Protein AF-A0AB74F5Y9-F1 (afdb_monomer_lite)

Secondary structure (DSSP, 8-state):
--HHHHHHHHHHHHHHHHHHHHHHHHHHHHHHHHHHHHHHHS--PPPPHHHH-TTTTHHHHHHHHHHHHHHHHHHHHHHHHHHHHHHHHHHHHHHT----

Radius of gyration: 28.65 Å; chains: 1; bounding box: 79×20×78 Å

pLDDT: mean 89.71, std 10.68, range [43.19, 97.19]

Sequence (100 aa):
MEICDLMESHRRIERQQAKQRINQDFIMAEVNARYLAMAMDGKGEIPKVWEYYPELYADEKTQYETRMAADAMEDYKARRLDYVREFNRRRKKQKGGEPE

Foldseek 3Di:
DVVVVVVVVVVVVVVVVVVVVVLVVVVVVVLVVQVVVCVVVVDDDRDDPCVSVVPVCVVVVVVVVVVVVVVVVVVVVVVVVVVVVVVVVVVVVVVVPDDD

Organism: NCBI:txid53442

Structure (mmCIF, N/CA/C/O backbone):
data_AF-A0AB74F5Y9-F1
#
_entry.id   AF-A0AB74F5Y9-F1
#
loop_
_atom_site.group_PDB
_atom_site.id
_atom_site.type_symbol
_atom_site.label_atom_id
_atom_site.label_alt_id
_atom_site.label_comp_id
_atom_site.label_asym_id
_atom_site.label_entity_id
_atom_site.label_seq_id
_atom_site.pdbx_PDB_ins_code
_atom_site.Cartn_x
_atom_site.Cartn_y
_atom_site.Cartn_z
_atom_site.occupancy
_atom_site.B_iso_or_equiv
_atom_site.auth_seq_id
_atom_site.auth_comp_id
_atom_site.auth_asym_id
_atom_site.auth_atom_id
_atom_site.pdbx_PDB_model_num
ATOM 1 N N . MET A 1 1 ? -36.750 -10.690 28.359 1.00 65.12 1 MET A N 1
ATOM 2 C CA . MET A 1 1 ? -35.433 -11.247 27.989 1.00 65.12 1 MET A CA 1
ATOM 3 C C . MET A 1 1 ? -35.019 -10.571 26.682 1.00 65.12 1 MET A C 1
ATOM 5 O O . MET A 1 1 ? -35.032 -11.195 25.646 1.00 65.12 1 MET A O 1
ATOM 9 N N . GLU A 1 2 ? -34.812 -9.251 26.723 1.00 80.00 2 GLU A N 1
ATOM 10 C CA . GLU A 1 2 ? -34.543 -8.401 25.536 1.00 80.00 2 GLU A CA 1
ATOM 11 C C . GLU A 1 2 ? -33.556 -7.291 25.914 1.00 80.00 2 GLU A C 1
ATOM 13 O O . GLU A 1 2 ? -32.610 -7.006 25.191 1.00 80.00 2 GLU A O 1
ATOM 18 N N . ILE A 1 3 ? -33.725 -6.714 27.111 1.00 82.88 3 ILE A N 1
ATOM 19 C CA . ILE A 1 3 ? -32.797 -5.721 27.668 1.00 82.88 3 ILE A CA 1
ATOM 20 C C . ILE A 1 3 ? -31.395 -6.321 27.860 1.00 82.88 3 ILE A C 1
ATOM 22 O O . ILE A 1 3 ? -30.410 -5.686 27.497 1.00 82.88 3 ILE A O 1
ATOM 26 N N . CYS A 1 4 ? -31.293 -7.551 28.381 1.00 86.06 4 CYS A N 1
ATOM 27 C CA . CYS A 1 4 ? -30.007 -8.239 28.533 1.00 86.06 4 CYS A CA 1
ATOM 28 C C . CYS A 1 4 ? -29.326 -8.471 27.174 1.00 86.06 4 CYS A C 1
ATOM 30 O O . CYS A 1 4 ? -28.157 -8.125 27.025 1.00 86.06 4 CYS A O 1
ATOM 32 N N . ASP A 1 5 ? -30.067 -8.944 26.171 1.00 87.94 5 ASP A N 1
ATOM 33 C CA . ASP A 1 5 ? -29.546 -9.211 24.823 1.00 87.94 5 ASP A CA 1
ATOM 34 C C . ASP A 1 5 ? -29.089 -7.923 24.121 1.00 87.94 5 ASP A C 1
ATOM 36 O O . ASP A 1 5 ? -28.037 -7.891 23.473 1.00 87.94 5 ASP A O 1
ATOM 40 N N . LEU A 1 6 ? -29.836 -6.826 24.299 1.00 91.44 6 LEU A N 1
ATOM 41 C CA . LEU A 1 6 ? -29.463 -5.503 23.801 1.00 91.44 6 LEU A CA 1
ATOM 42 C C . LEU A 1 6 ? -28.183 -4.989 24.478 1.00 91.44 6 LEU A C 1
ATOM 44 O O . LEU A 1 6 ? -27.278 -4.506 23.794 1.00 91.44 6 LEU A O 1
ATOM 48 N N . MET A 1 7 ? -28.072 -5.132 25.803 1.00 90.69 7 MET A N 1
ATOM 49 C CA . MET A 1 7 ? -26.873 -4.750 26.560 1.00 90.69 7 MET A CA 1
ATOM 50 C C . MET A 1 7 ? -25.644 -5.566 26.142 1.00 90.69 7 MET A C 1
ATOM 52 O O . MET A 1 7 ? -24.548 -5.017 26.014 1.00 90.69 7 MET A O 1
ATOM 56 N N . GLU A 1 8 ? -25.802 -6.866 25.898 1.00 92.06 8 GLU A N 1
ATOM 57 C CA . GLU A 1 8 ? -24.720 -7.714 25.397 1.00 92.06 8 GLU A CA 1
ATOM 58 C C . GLU A 1 8 ? -24.301 -7.333 23.978 1.00 92.06 8 GLU A C 1
ATOM 60 O O . GLU A 1 8 ? -23.105 -7.263 23.687 1.00 92.06 8 GLU A O 1
ATOM 65 N N . SER A 1 9 ? -25.263 -7.030 23.103 1.00 91.31 9 SER A N 1
ATOM 66 C CA . SER A 1 9 ? -24.988 -6.539 21.753 1.00 91.31 9 SER A CA 1
ATOM 67 C C . SER A 1 9 ? -24.204 -5.225 21.773 1.00 91.31 9 SER A C 1
ATOM 69 O O . SER A 1 9 ? -23.171 -5.115 21.110 1.00 91.31 9 SER A O 1
ATOM 71 N N . HIS A 1 10 ? -24.616 -4.269 22.611 1.00 93.31 10 HIS A N 1
ATOM 72 C CA . HIS A 1 10 ? -23.911 -3.001 22.791 1.00 93.31 10 HIS A CA 1
ATOM 73 C C . HIS A 1 10 ? -22.463 -3.214 23.247 1.00 93.31 10 HIS A C 1
ATOM 75 O O . HIS A 1 10 ? -21.533 -2.697 22.630 1.00 93.31 10 HIS A O 1
ATOM 81 N N . ARG A 1 11 ? -22.249 -4.066 24.259 1.00 93.50 11 ARG A N 1
ATOM 82 C CA . ARG A 1 11 ? -20.901 -4.416 24.738 1.00 93.50 11 ARG A CA 1
ATOM 83 C C . ARG A 1 11 ? -20.034 -5.043 23.645 1.00 93.50 11 ARG A C 1
ATOM 85 O O . ARG A 1 11 ? -18.831 -4.782 23.599 1.00 93.50 11 ARG A O 1
ATOM 92 N N . ARG A 1 12 ? -20.609 -5.871 22.761 1.00 93.94 12 ARG A N 1
ATOM 93 C CA . ARG A 1 12 ? -19.879 -6.442 21.613 1.00 93.94 12 ARG A CA 1
ATOM 94 C C . ARG A 1 12 ? -19.432 -5.352 20.641 1.00 93.94 12 ARG A C 1
ATOM 96 O O . ARG A 1 12 ? -18.272 -5.368 20.230 1.00 93.94 12 ARG A O 1
ATOM 103 N N . ILE A 1 13 ? -20.316 -4.408 20.320 1.00 95.62 13 ILE A N 1
ATOM 104 C CA . ILE A 1 13 ? -20.025 -3.285 19.418 1.00 95.62 13 ILE A CA 1
ATOM 105 C C . ILE A 1 13 ? -18.940 -2.385 20.014 1.00 95.62 13 ILE A C 1
ATOM 107 O O . ILE A 1 13 ? -17.931 -2.141 19.357 1.00 95.62 13 ILE A O 1
ATOM 111 N N . GLU A 1 14 ? 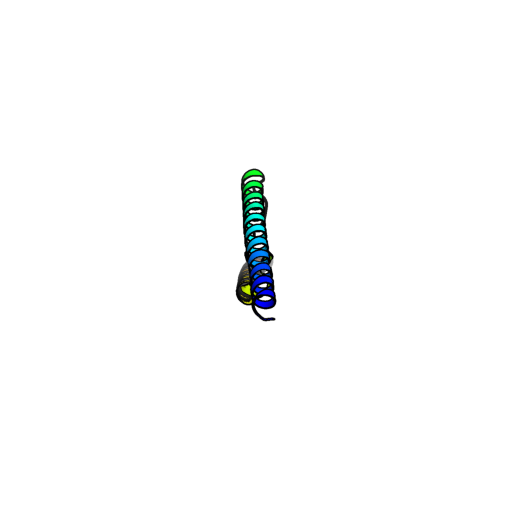-19.078 -1.957 21.271 1.00 96.38 14 GLU A N 1
ATOM 112 C CA . GLU A 1 14 ? -18.077 -1.116 21.942 1.00 96.38 14 GLU A CA 1
ATOM 113 C C . GLU A 1 14 ? -16.703 -1.786 21.981 1.00 96.38 14 GLU A C 1
ATOM 115 O O . GLU A 1 14 ? -15.677 -1.156 21.710 1.00 96.38 14 GLU A O 1
ATOM 120 N N . ARG A 1 15 ? -16.669 -3.094 22.264 1.00 96.50 15 ARG A N 1
ATOM 121 C CA . ARG A 1 15 ? -15.423 -3.860 22.264 1.00 96.50 15 ARG A CA 1
ATOM 122 C C . ARG A 1 15 ? -14.810 -3.950 20.870 1.00 96.50 15 ARG A C 1
ATOM 124 O O . ARG A 1 15 ? -13.587 -3.873 20.753 1.00 96.50 15 ARG A O 1
ATOM 131 N N . GLN A 1 16 ? -15.616 -4.121 19.823 1.00 96.06 16 GLN A N 1
ATOM 132 C CA . GLN A 1 16 ? -15.118 -4.096 18.446 1.00 96.06 16 GLN A CA 1
ATOM 133 C C . GLN A 1 16 ? -14.573 -2.717 18.066 1.00 96.06 16 GLN A C 1
ATOM 135 O O . GLN A 1 16 ? -13.469 -2.642 17.536 1.00 96.06 16 GLN A O 1
ATOM 140 N N . GLN A 1 17 ? -15.271 -1.635 18.412 1.00 96.88 17 GLN A N 1
ATOM 141 C CA . GLN A 1 17 ? -14.806 -0.268 18.164 1.00 96.88 17 GLN A CA 1
ATOM 142 C C . GLN A 1 17 ? -13.500 0.041 18.905 1.00 96.88 17 GLN A C 1
ATOM 144 O O . GLN A 1 17 ? -12.588 0.639 18.341 1.00 96.88 17 GLN A O 1
ATOM 149 N N . ALA A 1 18 ? -13.369 -0.398 20.162 1.00 96.62 18 ALA A N 1
ATOM 150 C CA . ALA A 1 18 ? -12.127 -0.255 20.915 1.00 96.62 18 ALA A CA 1
ATOM 151 C C . ALA A 1 18 ? -10.960 -0.985 20.232 1.00 96.62 18 ALA A C 1
ATOM 153 O O . ALA A 1 18 ? -9.890 -0.404 20.077 1.00 96.62 18 ALA A O 1
ATOM 154 N N . LYS A 1 19 ? -11.176 -2.221 19.763 1.00 96.88 19 LYS A N 1
ATOM 155 C CA . LYS A 1 19 ? -10.164 -2.971 19.003 1.00 96.88 19 LYS A CA 1
ATOM 156 C C . LYS A 1 19 ? -9.786 -2.276 17.696 1.00 96.88 19 LYS A C 1
ATOM 158 O O . LYS A 1 19 ? -8.606 -2.215 17.377 1.00 96.88 19 LYS A O 1
ATOM 163 N N . GLN A 1 20 ? -10.766 -1.752 16.958 1.00 94.75 20 GLN A N 1
ATOM 164 C CA . GLN A 1 20 ? -10.517 -1.026 15.711 1.00 94.75 20 GLN A CA 1
ATOM 165 C C . GLN A 1 20 ? -9.642 0.207 15.949 1.00 94.75 20 GLN A C 1
ATOM 167 O O . GLN A 1 20 ? -8.651 0.368 15.246 1.00 94.75 20 GLN A O 1
ATOM 172 N N . ARG A 1 21 ? -9.945 1.010 16.978 1.00 96.25 21 ARG A N 1
ATOM 173 C CA . ARG A 1 21 ? -9.12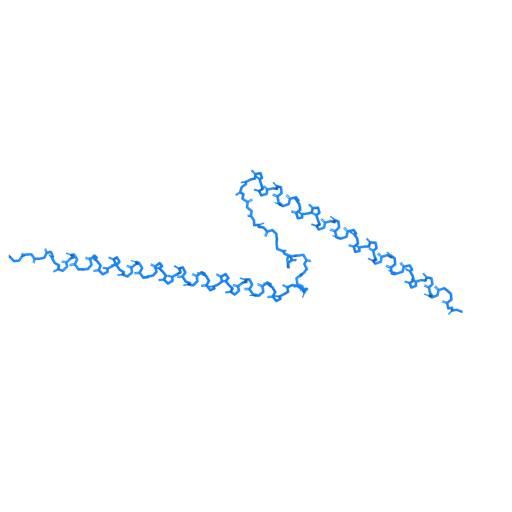2 2.171 17.357 1.00 96.25 21 ARG A CA 1
ATOM 174 C C . ARG A 1 21 ? -7.688 1.771 17.700 1.00 96.25 21 ARG A C 1
ATOM 176 O O . ARG A 1 21 ? -6.759 2.305 17.116 1.00 96.25 21 ARG A O 1
ATOM 183 N N . ILE A 1 22 ? -7.516 0.770 18.567 1.00 97.19 22 ILE A N 1
ATOM 184 C CA . ILE A 1 22 ? -6.183 0.282 18.960 1.00 97.19 22 ILE A CA 1
ATOM 185 C C . ILE A 1 22 ? -5.388 -0.199 17.740 1.00 97.19 22 ILE A C 1
ATOM 187 O O . ILE A 1 22 ? -4.207 0.109 17.619 1.00 97.19 22 ILE A O 1
ATOM 191 N N . ASN A 1 23 ? -6.027 -0.926 16.820 1.00 94.94 23 ASN A N 1
ATOM 192 C CA . ASN A 1 23 ? -5.370 -1.377 15.596 1.00 94.94 23 ASN A CA 1
ATOM 193 C C . ASN A 1 23 ? -4.975 -0.206 14.690 1.00 94.94 23 ASN A C 1
ATOM 195 O O . ASN A 1 23 ? -3.880 -0.217 14.136 1.00 94.94 23 ASN A O 1
ATOM 199 N N . GLN A 1 24 ? -5.839 0.801 14.541 1.00 93.38 24 GLN A N 1
ATOM 200 C CA . GLN A 1 24 ? -5.534 1.997 13.753 1.00 93.38 24 GLN A CA 1
ATOM 201 C C . GLN A 1 24 ? -4.348 2.767 14.342 1.00 93.38 24 GLN A C 1
ATOM 203 O O . GLN A 1 24 ? -3.423 3.106 13.604 1.00 93.38 24 GLN A O 1
ATOM 208 N N . ASP A 1 25 ? -4.337 2.975 15.660 1.00 96.69 25 ASP A N 1
ATOM 209 C CA . ASP A 1 25 ? -3.244 3.650 16.363 1.00 96.69 25 ASP A CA 1
ATOM 210 C C . ASP A 1 25 ? -1.928 2.872 16.228 1.00 96.69 25 ASP A C 1
ATOM 212 O O . ASP A 1 25 ? -0.875 3.459 15.974 1.00 96.69 25 ASP A O 1
ATOM 216 N N . PHE A 1 26 ? -1.992 1.542 16.338 1.00 96.56 26 PHE A N 1
ATOM 217 C CA . PHE A 1 26 ? -0.839 0.665 16.159 1.00 96.56 26 PHE A CA 1
ATOM 218 C C . PHE A 1 26 ? -0.263 0.762 14.741 1.00 96.56 26 PHE A C 1
ATOM 220 O O . PHE A 1 26 ? 0.934 0.998 14.584 1.00 96.56 26 PHE A O 1
ATOM 227 N N . ILE A 1 27 ? -1.111 0.646 13.713 1.00 95.44 27 ILE A N 1
ATOM 228 C CA . ILE A 1 27 ? -0.691 0.751 12.308 1.00 95.44 27 ILE A CA 1
ATOM 229 C C . ILE A 1 27 ? -0.082 2.129 12.038 1.00 95.44 27 ILE A C 1
ATOM 231 O O . ILE A 1 27 ? 0.965 2.230 11.405 1.00 95.44 27 ILE A O 1
ATOM 235 N N . MET A 1 28 ? -0.692 3.200 12.552 1.00 95.19 28 MET A N 1
ATOM 236 C CA . MET A 1 28 ? -0.154 4.553 12.408 1.00 95.19 28 MET A CA 1
ATOM 237 C C . MET A 1 28 ? 1.236 4.681 13.049 1.00 95.19 28 MET A C 1
ATOM 239 O O . MET A 1 28 ? 2.143 5.250 12.438 1.00 95.19 28 MET A O 1
ATOM 243 N N . ALA A 1 29 ? 1.429 4.144 14.257 1.00 96.31 29 ALA A N 1
ATOM 244 C CA . ALA A 1 29 ? 2.727 4.146 14.926 1.00 96.31 29 ALA A CA 1
ATOM 245 C C . ALA A 1 29 ? 3.784 3.362 14.130 1.00 96.31 29 ALA A C 1
ATOM 247 O O . ALA A 1 29 ? 4.906 3.841 13.966 1.00 96.31 29 ALA A O 1
ATOM 248 N N . GLU A 1 30 ? 3.421 2.199 13.589 1.00 94.75 30 GLU A N 1
ATOM 249 C CA . GLU A 1 30 ? 4.309 1.365 12.778 1.00 94.75 30 GLU A CA 1
ATOM 250 C C . GLU A 1 30 ? 4.728 2.063 11.476 1.00 94.75 30 GLU A C 1
ATOM 252 O O . GLU A 1 30 ? 5.918 2.142 11.162 1.00 94.75 30 GLU A O 1
ATOM 257 N N . VAL A 1 31 ? 3.766 2.629 10.741 1.00 94.50 31 VAL A N 1
ATOM 258 C CA . VAL A 1 31 ? 4.021 3.365 9.496 1.00 94.50 31 VAL A CA 1
ATOM 259 C C . VAL A 1 31 ? 4.934 4.561 9.761 1.00 94.50 31 VAL A C 1
ATOM 261 O O . VAL A 1 31 ? 5.914 4.755 9.041 1.00 94.50 31 VAL A O 1
ATOM 264 N N . ASN A 1 32 ? 4.679 5.322 10.829 1.00 93.06 32 ASN A N 1
ATOM 265 C CA . ASN A 1 32 ? 5.542 6.433 11.224 1.00 93.06 32 ASN A CA 1
ATOM 266 C C . ASN A 1 32 ? 6.956 5.964 11.583 1.00 93.06 32 ASN A C 1
ATOM 268 O O . ASN A 1 32 ? 7.930 6.581 11.153 1.00 93.06 32 ASN A O 1
ATOM 272 N N . ALA A 1 33 ? 7.091 4.857 12.319 1.00 92.69 33 ALA A N 1
ATOM 273 C CA . ALA A 1 33 ? 8.396 4.292 12.648 1.00 92.69 33 ALA A CA 1
ATOM 274 C C . ALA A 1 33 ? 9.174 3.877 11.387 1.00 92.69 33 ALA A C 1
ATOM 276 O O . ALA A 1 33 ? 10.362 4.178 11.281 1.00 92.69 33 ALA A O 1
ATOM 277 N N . ARG A 1 34 ? 8.509 3.260 10.398 1.00 93.00 34 ARG A N 1
ATOM 278 C CA . ARG A 1 34 ? 9.130 2.892 9.112 1.00 93.00 34 ARG A CA 1
ATOM 279 C C . ARG A 1 34 ? 9.567 4.121 8.314 1.00 93.00 34 ARG A C 1
ATOM 281 O O . ARG A 1 34 ? 10.667 4.118 7.765 1.00 93.00 34 ARG A O 1
ATOM 288 N N . TYR A 1 35 ? 8.760 5.184 8.287 1.00 91.00 35 TYR A N 1
ATOM 289 C CA . TYR A 1 35 ? 9.155 6.448 7.654 1.00 91.00 35 TYR A CA 1
ATOM 290 C C . TYR A 1 35 ? 10.361 7.094 8.338 1.00 91.00 35 TYR A C 1
ATOM 292 O O . TYR A 1 35 ? 11.279 7.545 7.655 1.00 91.00 35 TYR A O 1
ATOM 300 N N . LEU A 1 36 ? 10.392 7.114 9.673 1.00 91.75 36 LEU A N 1
ATOM 301 C CA . LEU A 1 36 ? 11.529 7.642 10.427 1.00 91.75 36 LEU A CA 1
ATOM 302 C C . LEU A 1 36 ? 12.798 6.821 10.180 1.00 91.75 36 LEU A C 1
ATOM 304 O O . LEU A 1 36 ? 13.848 7.404 9.929 1.00 91.75 36 LEU A O 1
ATOM 308 N N . ALA A 1 37 ? 12.699 5.490 10.187 1.00 90.62 37 ALA A N 1
ATOM 309 C CA . ALA A 1 37 ? 13.822 4.609 9.875 1.00 90.62 37 ALA A CA 1
ATOM 310 C C . ALA A 1 37 ? 14.371 4.877 8.465 1.00 90.62 37 ALA A C 1
ATOM 312 O O . ALA A 1 37 ? 15.573 5.062 8.295 1.00 90.62 37 ALA A O 1
ATOM 313 N N . MET A 1 38 ? 13.492 5.005 7.465 1.00 91.31 38 MET A N 1
ATOM 314 C CA . MET A 1 38 ? 13.893 5.353 6.099 1.00 91.31 38 MET A CA 1
ATOM 315 C C . MET A 1 38 ? 14.587 6.717 6.024 1.00 91.31 38 MET A C 1
ATOM 317 O O . MET A 1 38 ? 15.584 6.857 5.318 1.00 91.31 38 MET A O 1
ATOM 321 N N . ALA A 1 39 ? 14.073 7.719 6.739 1.00 89.50 39 ALA A N 1
ATOM 322 C CA . ALA A 1 39 ? 14.663 9.053 6.765 1.00 89.50 39 ALA A CA 1
ATOM 323 C C . ALA A 1 39 ? 16.062 9.066 7.407 1.00 89.50 39 ALA A C 1
ATOM 325 O O . ALA A 1 39 ? 16.901 9.867 7.000 1.00 89.50 39 ALA A O 1
ATOM 326 N N . MET A 1 40 ? 16.323 8.186 8.381 1.00 90.62 40 MET A N 1
ATOM 327 C CA . MET A 1 40 ? 17.631 8.066 9.036 1.00 90.62 40 MET A CA 1
ATOM 328 C C . MET A 1 40 ? 18.628 7.236 8.219 1.00 90.62 40 MET A C 1
ATOM 330 O O . MET A 1 40 ? 19.756 7.675 8.008 1.00 90.62 40 MET A O 1
ATOM 334 N N . ASP A 1 41 ? 18.217 6.062 7.735 1.00 89.62 41 ASP A N 1
ATOM 335 C CA . ASP A 1 41 ? 19.116 5.110 7.070 1.00 89.62 41 ASP A CA 1
ATOM 336 C C . ASP A 1 41 ? 19.265 5.370 5.562 1.00 89.62 41 ASP A C 1
ATOM 338 O O . ASP A 1 41 ? 20.134 4.784 4.907 1.00 89.62 41 ASP A O 1
ATOM 342 N N . GLY A 1 42 ? 18.397 6.208 4.978 1.00 83.12 42 GLY A N 1
ATOM 343 C CA . GLY A 1 42 ? 18.323 6.462 3.533 1.00 83.12 42 GLY A CA 1
ATOM 344 C C . GLY A 1 42 ? 17.965 5.220 2.707 1.00 83.12 42 GLY A C 1
ATOM 345 O O . GLY A 1 42 ? 18.094 5.218 1.483 1.00 83.12 42 GLY A O 1
ATOM 346 N N . LYS A 1 43 ? 17.557 4.141 3.379 1.00 75.88 43 LYS A N 1
ATOM 347 C CA . LYS A 1 43 ? 17.260 2.827 2.813 1.00 75.88 43 LYS A CA 1
ATOM 348 C C . LYS A 1 43 ? 15.917 2.361 3.351 1.00 75.88 43 LYS A C 1
ATOM 350 O O . LYS A 1 43 ? 15.637 2.503 4.535 1.00 75.88 43 LYS A O 1
ATOM 355 N N . GLY A 1 44 ? 15.105 1.778 2.480 1.00 75.12 44 GLY A N 1
ATOM 356 C CA . GLY A 1 44 ? 13.808 1.219 2.842 1.00 75.12 44 GLY A CA 1
ATOM 357 C C . GLY A 1 44 ? 12.763 1.468 1.767 1.00 75.12 44 GLY A C 1
ATOM 358 O O . GLY A 1 44 ? 12.907 2.356 0.928 1.00 75.12 44 GLY A O 1
ATOM 359 N N . GLU A 1 45 ? 11.699 0.678 1.807 1.00 81.94 45 GLU A N 1
ATOM 360 C CA . GLU A 1 45 ? 10.541 0.839 0.934 1.00 81.94 45 GLU A CA 1
ATOM 361 C C . GLU A 1 45 ? 9.443 1.617 1.653 1.00 81.94 45 GLU A C 1
ATOM 363 O O . GLU A 1 45 ? 9.224 1.443 2.855 1.00 81.94 45 GLU A O 1
ATOM 368 N N . ILE A 1 46 ? 8.772 2.507 0.916 1.00 85.69 46 ILE A N 1
ATOM 369 C CA . ILE A 1 46 ? 7.649 3.277 1.451 1.00 85.69 46 ILE A CA 1
ATOM 370 C C . ILE A 1 46 ? 6.520 2.283 1.745 1.00 85.69 46 ILE A C 1
ATOM 372 O O . ILE A 1 46 ? 6.062 1.646 0.788 1.00 85.69 46 ILE A O 1
ATOM 376 N N . PRO A 1 47 ? 6.060 2.170 3.009 1.00 90.94 47 PRO A N 1
ATOM 377 C CA . PRO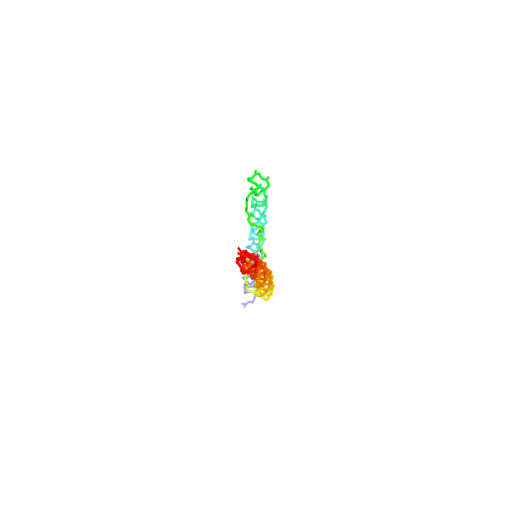 A 1 47 ? 5.003 1.237 3.380 1.00 90.94 47 PRO A CA 1
ATOM 378 C C . PRO A 1 47 ? 3.765 1.451 2.514 1.00 90.94 47 PRO A C 1
ATOM 380 O O . PRO A 1 47 ? 3.311 2.587 2.335 1.00 90.94 47 PRO A O 1
ATOM 383 N N . LYS A 1 48 ? 3.211 0.370 1.967 1.00 92.88 48 LYS A N 1
ATOM 384 C CA . LYS A 1 48 ? 2.010 0.429 1.132 1.00 92.88 48 LYS A CA 1
ATOM 385 C C . LYS A 1 48 ? 0.761 0.088 1.935 1.00 92.88 48 LYS A C 1
ATOM 387 O O . LYS A 1 48 ? 0.782 -0.753 2.826 1.00 92.88 48 LYS A O 1
ATOM 392 N N . VAL A 1 49 ? -0.366 0.708 1.586 1.00 92.50 49 VAL A N 1
ATOM 393 C CA . VAL A 1 49 ? -1.631 0.546 2.329 1.00 92.50 49 VAL A CA 1
ATOM 394 C C . VAL A 1 49 ? -2.139 -0.904 2.292 1.00 92.50 49 VAL A C 1
ATOM 396 O O . VAL A 1 49 ? -2.641 -1.412 3.294 1.00 92.50 49 VAL A O 1
ATOM 399 N N . TRP A 1 50 ? -1.927 -1.609 1.177 1.00 95.25 50 TRP A N 1
ATOM 400 C CA . TRP A 1 50 ? -2.282 -3.024 1.019 1.00 95.25 50 TRP A CA 1
ATOM 401 C C . TRP A 1 50 ? -1.417 -3.994 1.840 1.00 95.25 50 TRP A C 1
ATOM 403 O O . TRP A 1 50 ? -1.769 -5.165 1.936 1.00 95.25 50 TRP A O 1
ATOM 413 N N . GLU A 1 51 ? -0.308 -3.556 2.446 1.00 94.25 51 GLU A N 1
ATOM 414 C CA . GLU A 1 51 ? 0.430 -4.381 3.421 1.00 94.25 51 GLU A CA 1
ATOM 415 C C . GLU A 1 51 ? -0.361 -4.541 4.729 1.00 94.25 51 GLU A C 1
ATOM 417 O O . GLU A 1 51 ? -0.260 -5.571 5.390 1.00 94.25 51 GLU A O 1
ATOM 422 N N . TYR A 1 52 ? -1.183 -3.545 5.069 1.00 93.94 52 TYR A N 1
ATOM 423 C CA . TYR A 1 52 ? -1.992 -3.513 6.291 1.00 93.94 52 TYR A CA 1
ATOM 424 C C . TYR A 1 52 ? -3.439 -3.950 6.050 1.00 93.94 52 TYR A C 1
ATOM 426 O O . TYR A 1 52 ? -4.057 -4.583 6.904 1.00 93.94 52 TYR A O 1
ATOM 434 N N . TYR A 1 53 ? -3.975 -3.629 4.872 1.00 94.00 53 TYR A N 1
ATOM 435 C CA . TYR A 1 53 ? -5.360 -3.901 4.494 1.00 94.00 53 TYR A CA 1
ATOM 436 C C . TYR A 1 53 ? -5.425 -4.614 3.131 1.00 94.00 53 TYR A C 1
ATOM 438 O O . TYR A 1 53 ? -5.936 -4.052 2.162 1.00 94.00 53 TYR A O 1
ATOM 446 N N . PRO A 1 54 ? -4.894 -5.845 3.020 1.00 94.31 54 PRO A N 1
ATOM 447 C CA . PRO A 1 54 ? -4.686 -6.510 1.732 1.00 94.31 54 PRO A CA 1
ATOM 448 C C . PRO A 1 54 ? -5.980 -6.766 0.959 1.00 94.31 54 PRO A C 1
ATOM 450 O O . PRO A 1 54 ? -6.006 -6.601 -0.254 1.00 94.31 54 PRO A O 1
ATOM 453 N N . GLU A 1 55 ? -7.058 -7.137 1.651 1.00 95.62 55 GLU A N 1
ATOM 454 C CA . GLU A 1 55 ? -8.349 -7.429 1.016 1.00 95.62 55 GLU A CA 1
ATOM 455 C C . GLU A 1 55 ? -9.050 -6.161 0.517 1.00 95.62 55 GLU A C 1
ATOM 457 O O . GLU A 1 55 ? -9.684 -6.177 -0.532 1.00 95.62 55 GLU A O 1
ATOM 462 N N . LEU A 1 56 ? -8.908 -5.052 1.250 1.00 95.94 56 LEU A N 1
ATOM 463 C CA . LEU A 1 56 ? -9.535 -3.771 0.913 1.00 95.94 56 LEU A CA 1
ATOM 464 C C . LEU A 1 56 ? -8.848 -3.070 -0.263 1.00 95.94 56 LEU A C 1
ATOM 466 O O . LEU A 1 56 ? -9.504 -2.298 -0.950 1.00 95.94 56 LEU A O 1
ATOM 470 N N . TYR A 1 57 ? -7.553 -3.331 -0.472 1.00 96.38 57 TYR A N 1
ATOM 471 C CA . TYR A 1 57 ? -6.717 -2.648 -1.467 1.00 96.38 57 TYR A CA 1
ATOM 472 C C . TYR A 1 57 ? -6.082 -3.614 -2.485 1.00 96.38 57 TYR A C 1
ATOM 474 O O . TYR A 1 57 ? -4.983 -3.378 -3.004 1.00 96.38 57 TYR A O 1
ATOM 482 N N . ALA A 1 58 ? -6.733 -4.754 -2.733 1.00 96.31 58 ALA A N 1
ATOM 483 C CA . ALA A 1 58 ? -6.228 -5.785 -3.639 1.00 96.31 58 ALA A CA 1
ATOM 484 C C . ALA A 1 58 ? -6.111 -5.278 -5.088 1.00 96.31 58 ALA A C 1
ATOM 486 O O . ALA A 1 58 ? -5.147 -5.600 -5.794 1.00 96.31 58 ALA A O 1
ATOM 487 N N . ASP A 1 59 ? -7.058 -4.444 -5.517 1.00 96.69 59 ASP A N 1
ATOM 488 C CA . ASP A 1 59 ? -7.074 -3.866 -6.858 1.00 96.69 59 ASP A CA 1
ATOM 489 C C . ASP A 1 59 ? -5.930 -2.862 -7.040 1.00 96.69 59 ASP A C 1
ATOM 491 O O . ASP A 1 59 ? -5.226 -2.898 -8.048 1.00 96.69 59 ASP A O 1
ATOM 495 N N . GLU A 1 60 ? -5.677 -2.005 -6.050 1.00 96.19 60 GLU A N 1
ATOM 496 C CA . GLU A 1 60 ? -4.576 -1.043 -6.051 1.00 96.19 60 GLU A CA 1
ATOM 497 C C . GLU A 1 60 ? -3.224 -1.746 -6.081 1.00 96.19 60 GLU A C 1
ATOM 499 O O . GLU A 1 60 ? -2.337 -1.335 -6.834 1.00 96.19 60 GLU A O 1
ATOM 504 N N . LYS A 1 61 ? -3.081 -2.833 -5.315 1.00 96.50 61 LYS A N 1
ATOM 505 C CA . LYS A 1 61 ? -1.888 -3.678 -5.363 1.00 96.50 61 LYS A CA 1
ATOM 506 C C . LYS A 1 61 ? -1.678 -4.235 -6.773 1.00 96.50 61 LYS A C 1
ATOM 508 O O . LYS A 1 61 ? -0.594 -4.087 -7.332 1.00 96.50 61 LYS A O 1
ATOM 513 N N . THR A 1 62 ? -2.721 -4.801 -7.375 1.00 96.12 62 THR A N 1
ATOM 514 C CA . THR A 1 62 ? -2.657 -5.389 -8.724 1.00 96.12 62 THR A CA 1
ATOM 515 C C . THR A 1 62 ? -2.313 -4.341 -9.785 1.00 96.12 62 THR A C 1
ATOM 517 O O . THR A 1 62 ? -1.473 -4.572 -10.660 1.00 96.12 62 THR A O 1
ATOM 520 N N . GLN A 1 63 ? -2.921 -3.155 -9.706 1.00 95.56 63 GLN A N 1
ATOM 521 C CA . GLN A 1 63 ? -2.624 -2.038 -10.604 1.00 95.56 63 GLN A CA 1
ATOM 522 C C . GLN A 1 63 ? -1.180 -1.562 -10.451 1.00 95.56 63 GLN A C 1
ATOM 524 O O . GLN A 1 63 ? -0.512 -1.292 -11.450 1.00 95.56 63 GLN A O 1
ATOM 529 N N . TYR A 1 64 ? -0.694 -1.465 -9.214 1.00 94.50 64 TYR A N 1
ATOM 530 C CA . TYR A 1 64 ? 0.682 -1.083 -8.928 1.00 94.50 64 TYR A CA 1
ATOM 531 C C . TYR A 1 64 ? 1.676 -2.098 -9.504 1.00 94.50 64 TYR A C 1
ATOM 533 O O . TYR A 1 64 ? 2.585 -1.712 -10.236 1.00 94.50 64 TYR A O 1
ATOM 541 N N . GLU A 1 65 ? 1.465 -3.390 -9.251 1.00 94.44 65 GLU A N 1
ATOM 542 C CA . GLU A 1 65 ? 2.311 -4.472 -9.769 1.00 94.44 65 GLU A CA 1
ATOM 543 C C . GLU A 1 65 ? 2.313 -4.515 -11.304 1.00 94.44 65 GLU A C 1
ATOM 545 O O . GLU A 1 65 ? 3.366 -4.663 -11.923 1.00 94.44 65 GLU A O 1
ATOM 550 N N . THR A 1 66 ? 1.153 -4.304 -11.932 1.00 96.12 66 THR A N 1
ATOM 551 C CA . THR A 1 66 ? 1.031 -4.258 -13.397 1.00 96.12 66 THR A CA 1
ATOM 552 C C . THR A 1 66 ? 1.822 -3.096 -13.995 1.00 96.12 66 THR A C 1
ATOM 554 O O . THR A 1 66 ? 2.526 -3.280 -14.988 1.00 96.12 66 THR A O 1
ATOM 557 N N . ARG A 1 67 ? 1.744 -1.904 -13.387 1.00 94.62 67 ARG A N 1
ATOM 558 C CA . ARG A 1 67 ? 2.524 -0.734 -13.822 1.00 94.62 67 ARG A CA 1
ATOM 559 C C . ARG A 1 67 ? 4.019 -0.980 -13.661 1.00 94.62 67 ARG A C 1
ATOM 561 O O . ARG A 1 67 ? 4.758 -0.818 -14.622 1.00 94.62 67 ARG A O 1
ATOM 568 N N . MET A 1 68 ? 4.440 -1.486 -12.503 1.00 92.81 68 MET A N 1
ATOM 569 C CA . MET A 1 68 ? 5.840 -1.835 -12.253 1.00 92.81 68 MET A CA 1
ATOM 570 C C . MET A 1 68 ? 6.385 -2.841 -13.275 1.00 92.81 68 MET A C 1
ATOM 572 O O . MET A 1 68 ? 7.515 -2.703 -13.743 1.00 92.81 68 MET A O 1
ATOM 576 N N . ALA A 1 69 ? 5.590 -3.847 -13.644 1.00 94.12 69 ALA A N 1
ATOM 577 C CA . ALA A 1 69 ? 5.971 -4.819 -14.662 1.00 94.12 69 ALA A CA 1
ATOM 578 C C . ALA A 1 69 ? 6.063 -4.194 -16.066 1.00 94.12 69 ALA A C 1
ATOM 580 O O . ALA A 1 69 ? 6.973 -4.533 -16.827 1.00 94.12 69 ALA A O 1
ATOM 581 N N . ALA A 1 70 ? 5.144 -3.286 -16.409 1.00 95.31 70 ALA A N 1
ATOM 582 C CA . ALA A 1 70 ? 5.175 -2.558 -17.674 1.00 95.31 70 ALA A CA 1
ATOM 583 C C . ALA A 1 70 ? 6.429 -1.677 -17.781 1.00 95.31 70 ALA A C 1
ATOM 585 O O . ALA A 1 70 ? 7.168 -1.802 -18.758 1.00 95.31 70 ALA A O 1
ATOM 586 N N . ASP A 1 71 ? 6.723 -0.894 -16.743 1.00 93.56 71 ASP A N 1
ATOM 587 C CA . ASP A 1 71 ? 7.901 -0.025 -16.676 1.00 93.56 71 ASP A CA 1
ATOM 588 C C . ASP A 1 71 ? 9.195 -0.850 -16.797 1.00 93.56 71 ASP A C 1
ATOM 590 O O . ASP A 1 71 ? 10.059 -0.574 -17.633 1.00 93.56 71 ASP A O 1
ATOM 594 N N . ALA A 1 72 ? 9.294 -1.958 -16.053 1.00 93.69 72 ALA A N 1
ATOM 595 C CA . ALA A 1 72 ? 10.442 -2.862 -16.128 1.00 93.69 72 ALA A CA 1
ATOM 596 C C . ALA A 1 72 ? 10.636 -3.465 -17.533 1.00 93.69 72 ALA A C 1
ATOM 598 O O . ALA A 1 72 ? 11.770 -3.692 -17.978 1.00 93.69 72 ALA A O 1
ATOM 599 N N . MET A 1 73 ? 9.539 -3.730 -18.247 1.00 93.88 73 MET A N 1
ATOM 600 C CA . MET A 1 73 ? 9.577 -4.232 -19.618 1.00 93.88 73 MET A CA 1
ATOM 601 C C . MET A 1 73 ? 10.042 -3.157 -20.607 1.00 93.88 73 MET A C 1
ATOM 603 O O . MET A 1 73 ? 10.789 -3.465 -21.542 1.00 93.88 73 MET A O 1
ATOM 607 N N . GLU A 1 74 ? 9.631 -1.904 -20.425 1.00 94.56 74 GLU A N 1
ATOM 608 C CA . GLU A 1 74 ? 10.111 -0.778 -21.233 1.00 94.56 74 GLU A CA 1
ATOM 609 C C . GLU A 1 74 ? 11.613 -0.552 -21.038 1.00 94.56 74 GLU A C 1
ATOM 611 O O . GLU A 1 74 ? 12.362 -0.521 -22.022 1.00 94.56 74 GLU A O 1
ATOM 616 N N . ASP A 1 75 ? 12.082 -0.557 -19.792 1.00 94.19 75 ASP A N 1
ATOM 617 C CA . ASP A 1 75 ? 13.506 -0.472 -19.461 1.00 94.19 75 ASP A CA 1
ATOM 618 C C . ASP A 1 75 ? 14.316 -1.629 -20.056 1.00 94.19 75 ASP A C 1
ATOM 620 O O . ASP A 1 75 ? 15.457 -1.468 -20.509 1.00 94.19 75 ASP A O 1
ATOM 624 N N . TYR A 1 76 ? 13.748 -2.836 -20.066 1.00 93.19 76 TYR A N 1
ATOM 625 C CA . TYR A 1 76 ? 14.372 -3.985 -20.714 1.00 93.19 76 TYR A CA 1
ATOM 626 C C . TYR A 1 76 ? 14.504 -3.783 -22.230 1.00 93.19 76 TYR A C 1
ATOM 628 O O . TYR A 1 76 ? 15.581 -4.013 -22.793 1.00 93.19 76 TYR A O 1
ATOM 636 N N . LYS A 1 77 ? 13.441 -3.317 -22.901 1.00 95.19 77 LYS A N 1
ATOM 637 C CA . LYS A 1 77 ? 13.461 -3.026 -24.344 1.00 95.19 77 LYS A CA 1
ATOM 638 C C . LYS A 1 77 ? 14.499 -1.955 -24.682 1.00 95.19 77 LYS A C 1
ATOM 640 O O . LYS A 1 77 ? 15.249 -2.138 -25.642 1.00 95.19 77 LYS A O 1
ATOM 645 N N . ALA A 1 78 ? 14.587 -0.891 -23.884 1.00 94.62 78 ALA A N 1
ATOM 646 C CA . ALA A 1 78 ? 15.575 0.171 -24.060 1.00 94.62 78 ALA A CA 1
ATOM 647 C C . ALA A 1 78 ? 17.010 -0.377 -23.980 1.00 94.62 78 ALA A C 1
ATOM 649 O O . ALA A 1 78 ? 17.784 -0.249 -24.933 1.00 94.62 78 ALA A O 1
ATOM 650 N N . ARG A 1 79 ? 17.332 -1.118 -22.910 1.00 93.81 79 ARG A N 1
ATOM 651 C CA . ARG A 1 79 ? 18.645 -1.768 -22.746 1.00 93.81 79 ARG A CA 1
ATOM 652 C C . ARG A 1 79 ? 18.971 -2.725 -23.891 1.00 93.81 79 ARG A C 1
ATOM 654 O O . ARG A 1 79 ? 20.112 -2.787 -24.354 1.00 93.81 79 ARG A O 1
ATOM 661 N N . ARG A 1 80 ? 17.975 -3.470 -24.381 1.00 92.94 80 ARG A N 1
ATOM 662 C CA . ARG A 1 80 ? 18.146 -4.392 -25.510 1.00 92.94 80 ARG A CA 1
ATOM 663 C C . ARG A 1 80 ? 18.461 -3.653 -26.810 1.00 92.94 80 ARG A C 1
ATOM 665 O O . ARG A 1 80 ? 19.331 -4.108 -27.555 1.00 92.94 80 ARG A O 1
ATOM 672 N N . LEU A 1 81 ? 17.785 -2.539 -27.082 1.00 94.50 81 LEU A N 1
ATOM 673 C CA . LEU A 1 81 ? 18.049 -1.707 -28.257 1.00 94.50 81 LEU A CA 1
ATOM 674 C C . LEU A 1 81 ? 19.472 -1.150 -28.233 1.00 94.50 81 LEU A C 1
ATOM 676 O O . LEU A 1 81 ? 20.176 -1.248 -29.239 1.00 94.50 81 LEU A O 1
ATOM 680 N N . ASP A 1 82 ? 19.925 -0.640 -27.090 1.00 94.25 82 ASP A N 1
ATOM 681 C CA . ASP A 1 82 ? 21.280 -0.103 -26.952 1.00 94.25 82 ASP A CA 1
ATOM 682 C C . ASP A 1 82 ? 22.348 -1.187 -27.107 1.00 94.25 82 ASP A C 1
ATOM 684 O O . ASP A 1 82 ? 23.336 -0.988 -27.819 1.00 94.25 82 ASP A O 1
ATOM 688 N N . TYR A 1 83 ? 22.105 -2.380 -26.559 1.00 92.50 83 TYR A N 1
ATOM 689 C CA . TYR A 1 83 ? 22.968 -3.536 -26.788 1.00 92.50 83 TYR A CA 1
ATOM 690 C C . TY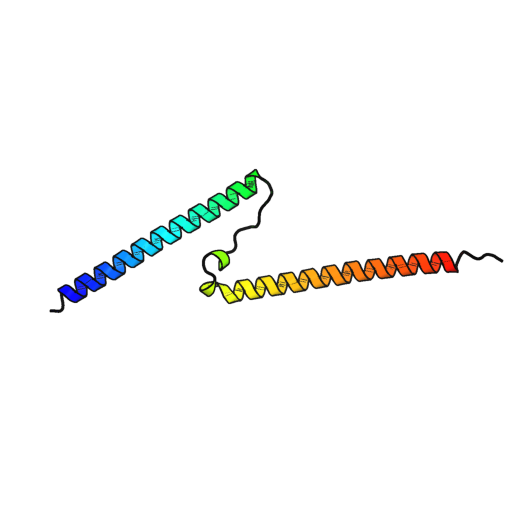R A 1 83 ? 23.084 -3.888 -28.281 1.00 92.50 83 TYR A C 1
ATOM 692 O O . TYR A 1 83 ? 24.188 -4.078 -28.795 1.00 92.50 83 TYR A O 1
ATOM 700 N N . VAL A 1 84 ? 21.959 -3.949 -29.004 1.00 94.19 84 VAL A N 1
ATOM 701 C CA . VAL A 1 84 ? 21.947 -4.263 -30.444 1.00 94.19 84 VAL A CA 1
ATOM 702 C C . VAL A 1 84 ? 22.650 -3.173 -31.256 1.00 94.19 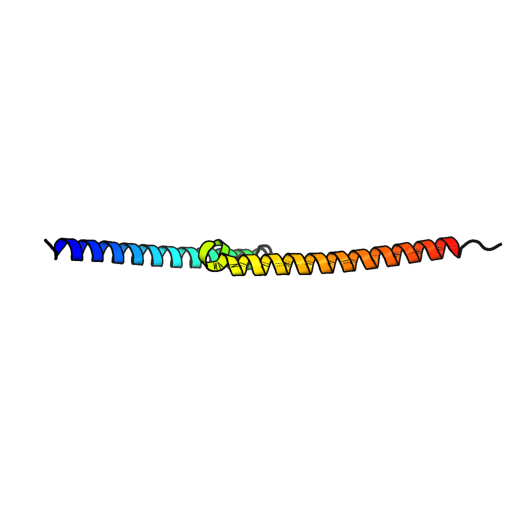84 VAL A C 1
ATOM 704 O O . VAL A 1 84 ? 23.424 -3.486 -32.165 1.00 94.19 84 VAL A O 1
ATOM 707 N N . ARG A 1 85 ? 22.427 -1.894 -30.927 1.00 93.12 85 ARG A N 1
ATOM 708 C CA . ARG A 1 85 ? 23.122 -0.759 -31.555 1.00 93.12 85 ARG A CA 1
ATOM 709 C C . ARG A 1 85 ? 24.630 -0.876 -31.378 1.00 93.12 85 ARG A C 1
ATOM 711 O O . ARG A 1 85 ? 25.367 -0.753 -32.358 1.00 93.12 85 ARG A O 1
ATOM 718 N N . GLU A 1 86 ? 25.083 -1.170 -30.164 1.00 91.69 86 GLU A N 1
ATOM 719 C CA . GLU A 1 86 ? 26.502 -1.321 -29.860 1.00 91.69 86 GLU A CA 1
ATOM 720 C C . GLU A 1 86 ? 27.122 -2.521 -30.584 1.00 91.69 86 GLU A C 1
ATOM 722 O O . GLU A 1 86 ? 28.194 -2.408 -31.185 1.00 91.69 86 GLU A O 1
ATOM 727 N N . PHE A 1 87 ? 26.423 -3.656 -30.603 1.00 90.75 87 PHE A N 1
ATOM 728 C CA . PHE A 1 87 ? 26.849 -4.848 -31.331 1.00 90.75 87 PHE A CA 1
ATOM 729 C C . PHE A 1 87 ? 27.000 -4.574 -32.835 1.00 90.75 87 PHE A C 1
ATOM 731 O O . PHE A 1 87 ? 28.035 -4.877 -33.436 1.00 90.75 87 PHE A O 1
ATOM 738 N N . ASN A 1 88 ? 26.006 -3.923 -33.442 1.00 90.56 88 ASN A N 1
ATOM 739 C CA . ASN A 1 88 ? 26.041 -3.548 -34.854 1.00 90.56 88 ASN A CA 1
ATOM 740 C C . ASN A 1 88 ? 27.164 -2.547 -35.156 1.00 90.56 88 ASN A C 1
ATOM 742 O O . ASN A 1 88 ? 27.834 -2.674 -36.184 1.00 90.56 88 ASN A O 1
ATOM 746 N N . ARG A 1 89 ? 27.416 -1.584 -34.259 1.00 90.25 89 ARG A N 1
ATOM 747 C CA . ARG A 1 89 ? 28.535 -0.635 -34.368 1.00 90.25 89 ARG A CA 1
ATOM 748 C C . ARG A 1 89 ? 29.880 -1.363 -34.396 1.00 90.25 89 ARG A C 1
ATOM 750 O O . ARG A 1 89 ? 30.700 -1.082 -35.268 1.00 90.25 89 ARG A O 1
ATOM 757 N N . ARG A 1 90 ? 30.097 -2.322 -33.490 1.00 88.50 90 ARG A N 1
ATOM 758 C CA . ARG A 1 90 ? 31.325 -3.139 -33.437 1.00 88.50 90 ARG A CA 1
ATOM 759 C C . ARG A 1 90 ? 31.507 -3.982 -34.697 1.00 88.50 90 ARG A C 1
ATOM 761 O O . ARG A 1 90 ? 32.592 -3.988 -35.271 1.00 88.50 90 ARG A O 1
ATOM 768 N N . ARG A 1 91 ? 30.435 -4.616 -35.179 1.00 85.94 91 ARG A N 1
ATOM 769 C CA . ARG A 1 91 ? 30.465 -5.431 -36.403 1.00 85.94 91 ARG A CA 1
ATOM 770 C C . ARG A 1 91 ? 30.777 -4.604 -37.652 1.00 85.94 91 ARG A C 1
ATOM 772 O O . ARG A 1 91 ? 31.537 -5.056 -38.502 1.00 85.94 91 ARG A O 1
ATOM 779 N N . LYS A 1 92 ? 30.222 -3.390 -37.764 1.00 84.69 92 LYS A N 1
ATOM 780 C CA . LYS A 1 92 ? 30.549 -2.459 -38.858 1.00 84.69 92 LYS A CA 1
ATOM 781 C C . LYS A 1 92 ? 32.010 -2.007 -38.810 1.00 84.69 92 LYS A C 1
ATOM 783 O O . LYS A 1 92 ? 32.641 -1.961 -39.855 1.00 84.69 92 LYS A O 1
ATOM 788 N N . LYS A 1 93 ? 32.562 -1.739 -37.619 1.00 82.62 93 LYS A N 1
ATOM 789 C CA . LYS A 1 93 ? 33.990 -1.406 -37.456 1.00 82.62 93 LYS A CA 1
ATOM 790 C C . LYS A 1 93 ? 34.918 -2.560 -37.851 1.00 82.62 93 LYS A C 1
ATOM 792 O O . LYS A 1 93 ? 35.923 -2.306 -38.492 1.00 82.62 93 LYS A O 1
ATOM 797 N N . GLN A 1 94 ? 34.569 -3.805 -37.519 1.00 73.94 94 GLN A N 1
ATOM 798 C CA . GLN A 1 94 ? 35.347 -4.979 -37.940 1.00 73.94 94 GLN A CA 1
ATOM 799 C C . GLN A 1 94 ? 35.288 -5.210 -39.456 1.00 73.94 94 GLN A C 1
ATOM 801 O O . GLN A 1 94 ? 36.305 -5.520 -40.055 1.00 73.94 94 GLN A O 1
ATOM 806 N N . LYS A 1 95 ? 34.123 -5.015 -40.090 1.00 68.12 95 LYS A N 1
ATOM 807 C CA . LYS A 1 95 ? 33.972 -5.161 -41.550 1.00 68.12 95 LYS A CA 1
ATOM 808 C C . LYS A 1 95 ? 34.545 -4.000 -42.373 1.00 68.12 95 LYS A C 1
ATOM 810 O O . LYS A 1 95 ? 34.798 -4.183 -43.551 1.00 68.12 95 LYS A O 1
ATOM 815 N N . GLY A 1 96 ? 3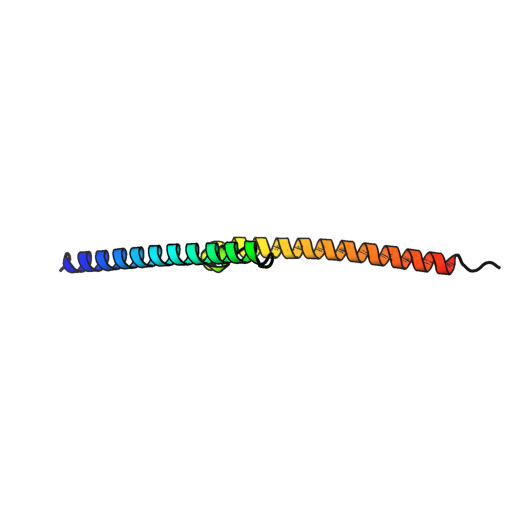4.697 -2.814 -41.787 1.00 60.31 96 GLY A N 1
ATOM 816 C CA . GLY A 1 96 ? 35.315 -1.648 -42.433 1.00 60.31 96 GLY A CA 1
ATOM 817 C C . GLY A 1 96 ? 36.816 -1.508 -42.158 1.00 60.31 96 GLY A C 1
ATOM 818 O O . GLY A 1 96 ? 37.362 -0.442 -42.419 1.00 60.31 96 GLY A O 1
ATOM 819 N N . GLY A 1 97 ? 37.447 -2.529 -41.564 1.00 53.62 97 GLY A N 1
ATOM 820 C CA . GLY A 1 97 ? 38.853 -2.540 -41.151 1.00 53.62 97 GLY A CA 1
ATOM 821 C C . GLY A 1 97 ? 39.763 -3.464 -41.965 1.00 53.62 97 GLY A C 1
ATOM 822 O O . GLY A 1 97 ? 40.893 -3.676 -41.542 1.00 53.62 97 GLY A O 1
ATOM 823 N N . GLU A 1 98 ? 39.302 -4.006 -43.095 1.00 48.69 98 GLU A N 1
ATOM 824 C CA . GLU A 1 98 ? 40.174 -4.629 -44.102 1.00 48.69 98 GLU A CA 1
ATOM 825 C C . GLU A 1 98 ? 40.461 -3.596 -45.204 1.00 48.69 98 GLU A C 1
ATOM 827 O O . GLU A 1 98 ? 39.598 -3.367 -46.055 1.00 48.69 98 GLU A O 1
ATOM 832 N N . PRO A 1 99 ? 41.620 -2.914 -45.180 1.00 50.59 99 PRO A N 1
ATOM 833 C CA . PRO A 1 99 ? 42.190 -2.338 -46.384 1.00 50.59 99 PRO A CA 1
ATOM 834 C C . PRO A 1 99 ? 42.951 -3.445 -47.131 1.00 50.59 99 PRO A C 1
ATOM 836 O O . PRO A 1 99 ? 43.841 -4.077 -46.556 1.00 50.59 99 PRO A O 1
ATOM 839 N N . GLU A 1 100 ? 42.576 -3.685 -48.389 1.00 43.19 100 GLU A N 1
ATOM 840 C CA . GLU A 1 100 ? 43.535 -4.164 -49.397 1.00 43.19 100 GLU A CA 1
ATOM 841 C C . GLU A 1 100 ? 44.612 -3.099 -49.644 1.00 43.19 100 GLU A C 1
ATOM 843 O O . GLU A 1 100 ? 44.266 -1.890 -49.619 1.00 43.19 100 GLU A O 1
#